Protein AF-A0A7S0D8T2-F1 (afdb_monomer_lite)

Structure (mmCIF, N/CA/C/O backbone):
data_AF-A0A7S0D8T2-F1
#
_entry.id   AF-A0A7S0D8T2-F1
#
loop_
_atom_site.group_PDB
_atom_site.id
_atom_site.type_symbol
_atom_site.label_atom_id
_atom_site.label_alt_id
_atom_site.label_comp_id
_atom_site.label_asym_id
_atom_site.label_entity_id
_atom_site.label_seq_id
_atom_site.pdbx_PDB_ins_code
_atom_site.Cartn_x
_atom_site.Cartn_y
_atom_site.Cartn_z
_atom_site.occupancy
_atom_site.B_iso_or_equiv
_atom_site.auth_seq_id
_atom_site.auth_comp_id
_atom_site.auth_asym_id
_atom_site.auth_atom_id
_atom_site.pdbx_PDB_model_num
ATOM 1 N N . PHE A 1 1 ? 4.575 9.024 -19.944 1.00 84.25 1 PHE A N 1
ATOM 2 C CA . PHE A 1 1 ? 3.799 9.226 -18.705 1.00 84.25 1 PHE A CA 1
ATOM 3 C C . PHE A 1 1 ? 4.650 8.783 -17.527 1.00 84.25 1 PHE A C 1
ATOM 5 O O . PHE A 1 1 ? 4.933 7.599 -17.430 1.00 84.25 1 PHE A O 1
ATOM 12 N N . ALA A 1 2 ? 5.129 9.713 -16.697 1.00 93.25 2 ALA A N 1
ATOM 13 C CA . ALA A 1 2 ? 5.921 9.354 -15.519 1.00 93.25 2 ALA A CA 1
ATOM 14 C C . ALA A 1 2 ? 5.035 8.632 -14.492 1.00 93.25 2 ALA A C 1
ATOM 16 O O . ALA A 1 2 ? 3.926 9.102 -14.229 1.00 93.25 2 ALA A O 1
ATOM 17 N N . LEU A 1 3 ? 5.522 7.526 -13.916 1.00 94.31 3 LEU A N 1
ATOM 18 C CA . LEU A 1 3 ? 4.761 6.704 -12.967 1.00 94.31 3 LEU A CA 1
ATOM 19 C C . LEU A 1 3 ? 4.169 7.545 -11.834 1.00 94.31 3 LEU A C 1
ATOM 21 O O . LEU A 1 3 ? 2.992 7.406 -11.529 1.00 94.31 3 LEU A O 1
ATOM 25 N N . GLU A 1 4 ? 4.960 8.448 -11.256 1.00 93.75 4 GLU A N 1
ATOM 26 C CA . GLU A 1 4 ? 4.513 9.307 -10.154 1.00 93.75 4 GLU A CA 1
ATOM 27 C C . GLU A 1 4 ? 3.278 10.129 -10.535 1.00 93.75 4 GLU A C 1
ATOM 29 O O . GLU A 1 4 ? 2.293 10.136 -9.808 1.00 93.75 4 GLU A O 1
ATOM 34 N N . LYS A 1 5 ? 3.262 10.723 -11.735 1.00 96.62 5 LYS A N 1
ATOM 35 C CA . LYS A 1 5 ? 2.109 11.498 -12.219 1.00 96.62 5 LYS A CA 1
ATOM 36 C C . LYS A 1 5 ? 0.886 10.632 -12.509 1.00 96.62 5 LYS A C 1
ATOM 38 O O . LYS A 1 5 ? -0.239 11.103 -12.356 1.00 96.62 5 LYS A O 1
ATOM 43 N N . VAL A 1 6 ? 1.092 9.380 -12.917 1.00 97.19 6 VAL A N 1
ATOM 44 C CA . VAL A 1 6 ? 0.000 8.414 -13.098 1.00 97.19 6 VAL A CA 1
ATOM 45 C C . VAL A 1 6 ? -0.595 8.023 -11.746 1.00 97.19 6 VAL A C 1
ATOM 47 O O . VAL A 1 6 ? -1.815 8.034 -11.608 1.00 97.19 6 VAL A O 1
ATOM 50 N N . LEU A 1 7 ? 0.243 7.729 -10.748 1.00 97.38 7 LEU A N 1
ATOM 51 C CA . LEU A 1 7 ? -0.201 7.389 -9.395 1.00 97.38 7 LEU A CA 1
ATOM 52 C C . LEU A 1 7 ? -0.918 8.567 -8.727 1.00 97.38 7 LEU A C 1
ATOM 54 O O . LEU A 1 7 ? -2.001 8.371 -8.190 1.00 97.38 7 LEU A O 1
ATOM 58 N N . ASP A 1 8 ? -0.393 9.789 -8.850 1.00 97.50 8 ASP A N 1
ATOM 59 C CA . ASP A 1 8 ? -1.046 11.001 -8.340 1.00 97.50 8 ASP A CA 1
ATOM 60 C C . ASP A 1 8 ? -2.464 11.163 -8.915 1.00 97.50 8 ASP A C 1
ATOM 62 O O . ASP A 1 8 ? -3.424 11.421 -8.187 1.00 97.50 8 ASP A O 1
ATOM 66 N N . GLY A 1 9 ? -2.613 11.002 -10.235 1.00 98.19 9 GLY A N 1
ATOM 67 C CA . GLY A 1 9 ? -3.911 11.084 -10.904 1.00 98.19 9 GLY A CA 1
ATOM 68 C C . GLY A 1 9 ? -4.857 9.952 -10.497 1.00 98.19 9 GLY A C 1
ATOM 69 O O . GLY A 1 9 ? -6.036 10.198 -10.239 1.00 98.19 9 GLY A O 1
ATOM 70 N N . LEU A 1 10 ? -4.337 8.726 -10.394 1.00 98.31 10 LEU A N 1
ATOM 71 C CA . LEU A 1 10 ? -5.090 7.554 -9.954 1.00 98.31 10 LEU A CA 1
ATOM 72 C C . LEU A 1 10 ? -5.607 7.727 -8.523 1.00 98.31 10 LEU A C 1
ATOM 74 O O . LEU A 1 10 ? -6.778 7.462 -8.267 1.00 98.31 10 LEU A O 1
ATOM 78 N N . PHE A 1 11 ? -4.771 8.198 -7.600 1.00 98.06 11 PHE A N 1
ATOM 79 C CA . PHE A 1 11 ? -5.160 8.386 -6.204 1.00 98.06 11 PHE A CA 1
ATOM 80 C C . PHE A 1 11 ? -6.200 9.493 -6.047 1.00 98.06 11 PHE A C 1
ATOM 82 O O . PHE A 1 11 ? -7.186 9.284 -5.349 1.00 98.06 11 PHE A O 1
ATOM 89 N N . ARG A 1 12 ? -6.079 10.606 -6.785 1.00 98.06 12 ARG A N 1
ATOM 90 C CA . ARG A 1 12 ? -7.132 11.640 -6.835 1.00 98.06 12 ARG A CA 1
ATOM 91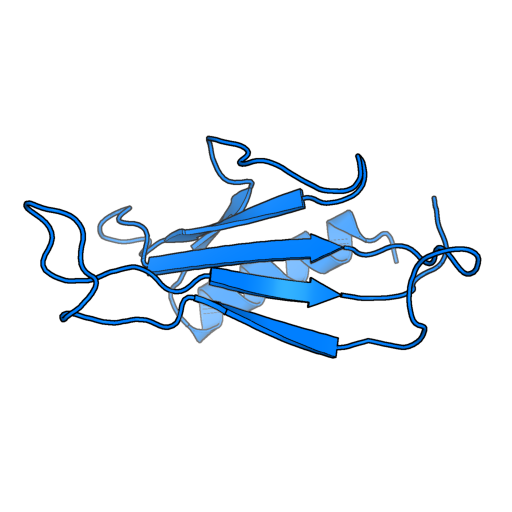 C C . ARG A 1 12 ? -8.456 11.106 -7.380 1.00 98.06 12 ARG A C 1
ATOM 93 O O . ARG A 1 12 ? -9.526 11.504 -6.923 1.00 98.06 12 ARG A O 1
ATOM 100 N N . LEU A 1 13 ? -8.404 10.218 -8.374 1.00 98.38 13 LEU A N 1
ATOM 101 C CA . LEU A 1 13 ? -9.604 9.582 -8.913 1.00 98.38 13 LEU A CA 1
ATOM 102 C C . LEU A 1 13 ? -10.245 8.641 -7.885 1.00 98.38 13 LEU A C 1
ATOM 104 O O . LEU A 1 13 ? -11.459 8.689 -7.705 1.00 98.38 13 LEU A O 1
ATOM 108 N N . ILE A 1 14 ? -9.439 7.823 -7.202 1.00 98.00 14 ILE A N 1
ATOM 109 C CA . ILE A 1 14 ? -9.883 6.930 -6.124 1.00 98.00 14 ILE A CA 1
ATOM 110 C C . ILE A 1 14 ? -10.531 7.732 -4.993 1.00 98.00 14 ILE A C 1
ATOM 112 O O . ILE A 1 14 ? -11.619 7.377 -4.549 1.00 98.00 14 ILE A O 1
ATOM 116 N N . GLU A 1 15 ? -9.917 8.841 -4.590 1.00 97.19 15 GLU A N 1
ATOM 117 C CA . GLU A 1 15 ? -10.449 9.733 -3.561 1.00 97.19 15 GLU A CA 1
ATOM 118 C C . GLU A 1 15 ? -11.816 10.295 -3.947 1.00 97.19 15 GLU A C 1
ATOM 120 O O . GLU A 1 15 ? -12.757 10.222 -3.159 1.00 97.19 15 GLU A O 1
ATOM 125 N N . ARG A 1 16 ? -11.975 10.764 -5.190 1.00 97.81 16 ARG A N 1
ATOM 126 C CA . ARG A 1 16 ? -13.256 11.295 -5.673 1.00 97.81 16 ARG A CA 1
ATOM 127 C C . ARG A 1 16 ? -14.354 10.233 -5.779 1.00 97.81 16 ARG A C 1
ATOM 129 O O . ARG A 1 16 ? -15.519 10.556 -5.581 1.00 97.81 16 ARG A O 1
ATOM 136 N N . LEU A 1 17 ? -14.009 9.011 -6.183 1.00 98.31 17 LEU A N 1
ATOM 137 C CA . LEU A 1 17 ? -14.994 7.961 -6.465 1.00 98.31 17 LEU A CA 1
ATOM 138 C C . LEU A 1 17 ? -15.387 7.154 -5.230 1.00 98.31 17 LEU A C 1
ATOM 140 O O . LEU A 1 17 ? -16.533 6.725 -5.130 1.00 98.31 17 LEU A O 1
ATOM 144 N N . PHE A 1 18 ? -14.438 6.914 -4.330 1.00 97.38 18 PHE A N 1
ATOM 145 C CA . PHE A 1 18 ? -14.600 5.977 -3.221 1.00 97.38 18 PHE A CA 1
ATOM 146 C C . PHE A 1 18 ? -14.461 6.639 -1.851 1.00 97.38 18 PHE A C 1
ATOM 148 O O . PHE A 1 18 ? -14.551 5.940 -0.847 1.00 97.38 18 PHE A O 1
ATOM 155 N N . GLU A 1 19 ? -14.238 7.958 -1.809 1.00 96.88 19 GLU A N 1
ATOM 156 C CA . GLU A 1 19 ? -14.068 8.728 -0.574 1.00 96.88 19 GLU A CA 1
ATOM 157 C C . GLU A 1 19 ? -12.976 8.135 0.338 1.00 96.88 19 GLU A C 1
ATOM 159 O O . GLU A 1 19 ? -13.126 8.086 1.557 1.00 96.88 19 GLU A O 1
ATOM 164 N N . VAL A 1 20 ? -11.869 7.665 -0.253 1.00 97.9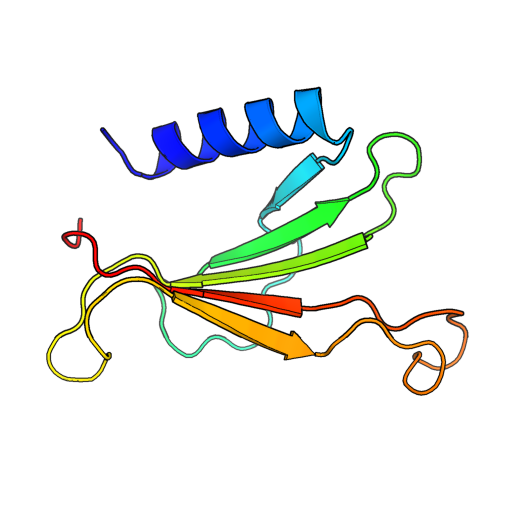4 20 VAL A N 1
ATOM 165 C CA . VAL A 1 20 ? -10.683 7.186 0.477 1.00 97.94 20 VAL A CA 1
ATOM 166 C C . VAL A 1 20 ? -9.424 7.900 0.016 1.00 97.94 20 VAL A C 1
ATOM 168 O O . VAL A 1 20 ? -9.225 8.126 -1.175 1.00 97.94 20 VAL A O 1
ATOM 171 N N . LYS A 1 21 ? -8.532 8.208 0.950 1.00 98.12 21 LYS A N 1
ATOM 172 C CA . LYS A 1 21 ? -7.254 8.849 0.653 1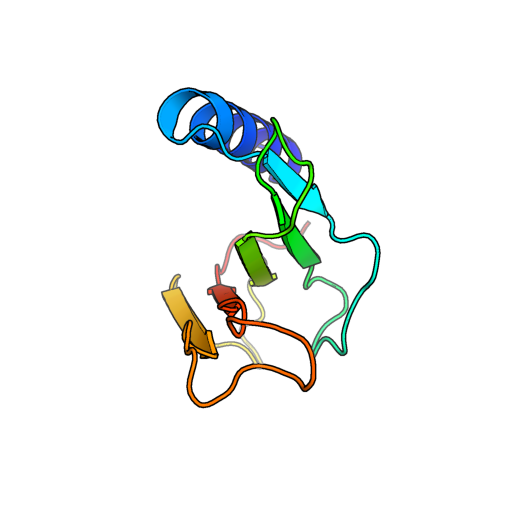.00 98.12 21 LYS A CA 1
ATOM 173 C C . LYS A 1 21 ? -6.159 7.791 0.561 1.00 98.12 21 LYS A C 1
ATOM 175 O O . LYS A 1 21 ? -6.080 6.911 1.416 1.00 98.12 21 LYS A O 1
ATOM 180 N N . VAL A 1 22 ? -5.328 7.864 -0.478 1.00 98.38 22 VAL A N 1
ATOM 181 C CA . VAL A 1 22 ? -4.191 6.952 -0.677 1.00 98.38 22 VAL A CA 1
ATOM 182 C C . VAL A 1 22 ? -2.894 7.740 -0.611 1.00 98.38 22 VAL A C 1
ATOM 184 O O . VAL A 1 22 ? -2.676 8.655 -1.400 1.00 98.38 22 VAL A O 1
ATOM 187 N N . GLU A 1 23 ? -2.020 7.365 0.316 1.00 97.06 23 GLU A N 1
ATOM 188 C CA . GLU A 1 23 ? -0.733 8.025 0.543 1.00 97.06 23 GLU A CA 1
ATOM 189 C C . GLU A 1 23 ? 0.347 6.988 0.834 1.00 97.06 23 GLU A C 1
ATOM 191 O O . GLU A 1 23 ? 0.046 5.857 1.222 1.00 97.06 23 GLU A O 1
ATOM 196 N N . LYS A 1 24 ? 1.622 7.355 0.655 1.00 96.19 24 LYS A N 1
ATOM 197 C CA . LYS A 1 24 ? 2.713 6.521 1.176 1.00 96.19 24 LYS A CA 1
ATOM 198 C C . LYS A 1 24 ? 2.520 6.374 2.686 1.00 96.19 24 LYS A C 1
ATOM 200 O O . LYS A 1 24 ? 2.236 7.358 3.367 1.00 96.19 24 LYS A O 1
ATOM 205 N N . ALA A 1 25 ? 2.626 5.149 3.187 1.00 94.50 25 ALA A N 1
ATOM 206 C CA . ALA A 1 25 ? 2.451 4.886 4.608 1.00 94.50 25 ALA A CA 1
ATOM 207 C C . ALA A 1 25 ? 3.542 5.594 5.430 1.00 94.50 25 ALA A C 1
ATOM 209 O O . ALA A 1 25 ? 4.679 5.736 4.979 1.00 94.50 25 ALA A O 1
ATOM 210 N N . SER A 1 26 ? 3.194 6.031 6.643 1.00 89.00 26 SER A N 1
ATOM 211 C CA . SER A 1 26 ? 4.130 6.704 7.560 1.00 89.00 26 SER A CA 1
ATOM 212 C C . SER A 1 26 ? 5.240 5.782 8.073 1.00 89.00 26 SER A C 1
ATOM 214 O O . SER A 1 26 ? 6.302 6.252 8.472 1.00 89.00 26 SER A O 1
ATOM 216 N N . PHE A 1 27 ? 5.007 4.472 8.032 1.00 91.12 27 PHE A N 1
ATOM 217 C CA . PHE A 1 27 ? 5.994 3.437 8.298 1.00 91.12 27 PHE A CA 1
ATOM 218 C C . PHE A 1 27 ? 6.184 2.575 7.051 1.00 91.12 27 PHE A C 1
ATOM 220 O O . PHE A 1 27 ? 5.265 2.395 6.251 1.00 91.12 27 PHE A O 1
ATOM 227 N N . THR A 1 28 ? 7.379 2.012 6.899 1.00 85.12 28 THR A N 1
ATOM 228 C CA . THR A 1 28 ? 7.663 1.030 5.851 1.00 85.12 28 THR A CA 1
ATOM 229 C C . THR A 1 28 ? 7.915 -0.320 6.522 1.00 85.12 28 THR A C 1
ATOM 231 O O . THR A 1 28 ? 8.869 -0.421 7.293 1.00 85.12 28 THR A O 1
ATOM 234 N N . PRO A 1 29 ? 7.057 -1.332 6.303 1.00 92.69 29 PRO A N 1
ATOM 235 C CA . PRO A 1 29 ? 7.325 -2.694 6.754 1.00 92.69 29 PRO A CA 1
ATOM 236 C C . PRO A 1 29 ? 8.502 -3.296 5.973 1.00 92.69 29 PRO A C 1
ATOM 238 O O . PRO A 1 29 ? 9.057 -2.664 5.074 1.00 92.69 29 PRO A O 1
ATOM 241 N N . GLU A 1 30 ? 8.880 -4.531 6.293 1.00 95.38 30 GLU A N 1
ATOM 242 C CA . GLU A 1 30 ? 9.894 -5.246 5.520 1.00 95.38 30 GLU A CA 1
ATOM 243 C C . GLU A 1 30 ? 9.470 -5.367 4.045 1.00 95.38 30 GLU A C 1
ATOM 245 O O . GLU A 1 30 ? 8.349 -5.771 3.725 1.00 95.38 30 GLU A O 1
ATOM 250 N N . VAL A 1 31 ? 10.374 -4.988 3.141 1.00 96.62 31 VAL A N 1
ATOM 251 C CA . VAL A 1 31 ? 10.180 -5.063 1.689 1.00 96.62 31 VAL A CA 1
ATOM 252 C C . VAL A 1 31 ? 11.265 -5.932 1.070 1.00 96.62 31 VAL A C 1
ATOM 254 O O . VAL A 1 31 ? 12.412 -5.921 1.504 1.00 96.62 31 VAL A O 1
ATOM 257 N N . TRP A 1 32 ? 10.917 -6.656 0.008 1.00 96.25 32 TRP A N 1
ATOM 258 C CA . TRP A 1 32 ? 11.841 -7.567 -0.679 1.00 96.25 32 TRP A CA 1
ATOM 259 C C . TRP A 1 32 ? 12.745 -6.875 -1.706 1.00 96.25 32 TRP A C 1
ATOM 261 O O . TRP A 1 32 ? 13.677 -7.490 -2.216 1.00 96.25 32 TRP A O 1
ATOM 271 N N . HIS A 1 33 ? 12.462 -5.620 -2.064 1.00 96.88 33 HIS A N 1
ATOM 272 C CA . HIS A 1 33 ? 13.258 -4.872 -3.033 1.00 96.88 33 HIS A CA 1
ATOM 273 C C . HIS A 1 33 ? 13.107 -3.358 -2.818 1.00 96.88 33 HIS A C 1
ATOM 275 O O . HIS A 1 33 ? 12.016 -2.872 -2.529 1.00 96.88 33 HIS A O 1
ATOM 281 N N . GLN A 1 34 ? 14.184 -2.596 -3.028 1.00 95.31 34 GLN A N 1
ATOM 282 C CA . GLN A 1 34 ? 14.242 -1.141 -2.793 1.00 95.31 34 GLN A CA 1
ATOM 283 C C . GLN A 1 34 ? 13.240 -0.312 -3.613 1.00 95.31 34 GLN A C 1
ATOM 285 O O . GLN A 1 34 ? 12.903 0.810 -3.251 1.00 95.31 34 GLN A O 1
ATOM 290 N N . SER A 1 35 ? 12.768 -0.853 -4.738 1.00 95.56 35 SER A N 1
ATOM 291 C CA . SER A 1 35 ? 11.775 -0.185 -5.586 1.00 95.56 35 SER A CA 1
ATOM 292 C C . SER A 1 35 ? 10.329 -0.438 -5.163 1.00 95.56 35 SER A C 1
ATOM 294 O O . SER A 1 35 ? 9.418 0.036 -5.841 1.00 95.56 35 SER A O 1
ATOM 296 N N . VAL A 1 36 ? 10.104 -1.261 -4.137 1.00 97.25 36 VAL A N 1
ATOM 297 C CA . VAL A 1 36 ? 8.767 -1.562 -3.627 1.00 97.25 36 VAL A CA 1
ATOM 298 C C . VAL A 1 36 ? 8.353 -0.435 -2.699 1.00 97.25 36 VAL A C 1
ATOM 300 O O . VAL A 1 36 ? 9.072 -0.091 -1.765 1.00 97.25 36 VAL A O 1
ATOM 303 N N . THR A 1 37 ? 7.181 0.134 -2.944 1.00 97.12 37 THR A N 1
ATOM 304 C CA . THR A 1 37 ? 6.605 1.171 -2.087 1.00 97.12 37 THR A CA 1
ATOM 305 C C . THR A 1 37 ? 5.387 0.638 -1.351 1.00 97.12 37 THR A C 1
ATOM 307 O O . THR A 1 37 ? 4.676 -0.237 -1.846 1.00 97.12 37 THR A O 1
ATOM 310 N N . PHE A 1 38 ? 5.150 1.158 -0.149 1.00 98.31 38 PHE A N 1
ATOM 311 C CA . PHE A 1 38 ? 4.023 0.771 0.690 1.00 98.31 38 PHE A CA 1
ATOM 312 C C . PHE A 1 38 ? 3.084 1.959 0.887 1.00 98.31 38 PHE A C 1
ATOM 314 O O . PHE A 1 38 ? 3.515 3.069 1.215 1.00 98.31 38 PHE A O 1
ATOM 321 N N . TYR A 1 39 ? 1.799 1.725 0.654 1.00 98.31 39 TYR A N 1
ATOM 322 C CA . TYR A 1 39 ? 0.757 2.737 0.713 1.00 98.31 39 TYR A CA 1
ATOM 323 C C . TYR A 1 39 ? -0.278 2.379 1.768 1.00 98.31 39 TYR A C 1
ATOM 325 O O . TYR A 1 39 ? -0.618 1.210 1.967 1.00 98.31 39 TYR A O 1
ATOM 333 N N . GLN A 1 40 ? -0.809 3.415 2.401 1.00 98.25 40 GLN A N 1
ATOM 334 C CA . GLN A 1 40 ? -1.951 3.343 3.294 1.00 98.25 40 GLN A CA 1
ATOM 335 C C . GLN A 1 40 ? -3.186 3.918 2.604 1.00 98.25 40 GLN A C 1
ATOM 337 O O . GLN A 1 40 ? -3.102 4.901 1.867 1.00 98.25 40 GLN A O 1
ATOM 342 N N . VAL A 1 41 ? -4.331 3.300 2.871 1.00 98.38 41 VAL A N 1
ATOM 343 C CA . VAL A 1 41 ? -5.647 3.794 2.473 1.00 98.38 41 VAL A CA 1
ATOM 344 C C . VAL A 1 41 ? -6.373 4.233 3.735 1.00 98.38 41 VAL A C 1
ATOM 346 O O . VAL A 1 41 ? -6.567 3.415 4.638 1.00 98.38 41 VAL A O 1
ATOM 349 N N . THR A 1 42 ? -6.772 5.497 3.815 1.00 98.38 42 THR A N 1
ATOM 350 C CA . THR A 1 42 ? -7.423 6.081 4.993 1.00 98.38 42 THR A CA 1
ATOM 351 C C . THR A 1 42 ? -8.797 6.643 4.652 1.00 98.38 42 THR A C 1
ATOM 353 O O . THR A 1 42 ? -9.102 6.986 3.509 1.00 98.38 42 THR A O 1
ATOM 356 N N . ASP A 1 43 ? -9.649 6.708 5.667 1.00 97.25 43 ASP A N 1
ATOM 357 C CA . ASP A 1 43 ? -10.914 7.432 5.610 1.00 97.25 43 ASP A CA 1
ATOM 358 C C . ASP A 1 43 ? -10.645 8.930 5.831 1.00 97.25 43 ASP A C 1
ATOM 360 O O . ASP A 1 43 ? -10.158 9.287 6.904 1.00 97.25 43 ASP A O 1
ATOM 364 N N . PRO A 1 44 ? -10.946 9.820 4.868 1.00 95.50 44 PRO A N 1
ATOM 365 C CA . PRO A 1 44 ? -10.618 11.240 4.967 1.00 95.50 44 PRO A CA 1
ATOM 366 C C . PRO A 1 44 ? -11.332 11.970 6.111 1.00 95.50 44 PRO A C 1
ATOM 368 O O . PRO A 1 44 ? -10.874 13.027 6.528 1.00 95.50 44 PRO A O 1
ATOM 371 N N . LYS A 1 45 ? -12.459 11.443 6.612 1.00 96.06 45 LYS A N 1
ATOM 372 C CA . LYS A 1 45 ? -13.251 12.083 7.676 1.00 96.06 45 LYS A CA 1
ATOM 373 C C . LYS A 1 45 ? -12.721 11.735 9.061 1.00 96.06 45 LYS A C 1
ATOM 375 O O . LYS A 1 45 ? -12.809 12.548 9.973 1.00 96.06 45 LYS A O 1
ATOM 380 N N . THR A 1 46 ? -12.225 10.510 9.229 1.00 96.12 46 THR A N 1
ATOM 381 C CA . THR A 1 46 ? -11.759 9.998 10.531 1.00 96.12 46 THR A CA 1
ATOM 382 C C . THR A 1 46 ? -10.245 9.871 10.630 1.00 96.12 46 THR A C 1
ATOM 384 O O . THR A 1 46 ? -9.738 9.582 11.709 1.00 96.12 46 THR A O 1
ATOM 387 N N . GLU A 1 47 ? -9.544 10.007 9.504 1.00 94.94 47 GLU A N 1
ATOM 388 C CA . GLU A 1 47 ? -8.113 9.742 9.314 1.00 94.94 47 GLU A CA 1
ATOM 389 C C . GLU A 1 47 ? -7.681 8.306 9.662 1.00 94.94 47 GLU A C 1
ATOM 391 O O . GLU A 1 47 ? -6.496 7.971 9.635 1.00 94.94 47 GLU A O 1
ATOM 396 N N . LYS A 1 48 ? -8.638 7.408 9.935 1.00 95.25 48 LYS A N 1
ATOM 397 C CA . LYS A 1 48 ? -8.348 6.029 10.326 1.00 95.25 48 LYS A CA 1
ATOM 398 C C . LYS A 1 48 ? -7.937 5.181 9.116 1.00 95.25 48 LYS A C 1
ATOM 400 O O . LYS A 1 48 ? -8.625 5.223 8.086 1.00 95.25 48 LYS A O 1
ATOM 405 N N . PRO A 1 49 ? -6.888 4.345 9.237 1.00 96.38 49 PRO A N 1
ATOM 406 C CA . PRO A 1 49 ? -6.533 3.374 8.211 1.00 96.38 49 PRO A CA 1
ATOM 407 C C . PRO A 1 49 ? -7.656 2.366 7.943 1.00 96.38 49 PRO A C 1
ATOM 409 O O . PRO A 1 49 ? -8.353 1.909 8.851 1.00 96.38 49 PRO A O 1
ATOM 412 N N . LYS A 1 50 ? -7.825 2.008 6.671 1.00 97.19 50 LYS A N 1
ATOM 413 C CA . LYS A 1 50 ? -8.817 1.036 6.187 1.00 97.19 50 LYS A CA 1
ATOM 414 C C . LYS A 1 50 ? -8.182 -0.145 5.466 1.00 97.19 50 LYS A C 1
ATOM 416 O O . LYS A 1 50 ? -8.771 -1.223 5.465 1.00 97.19 50 LYS A O 1
ATOM 421 N N . ALA A 1 51 ? -7.020 0.049 4.847 1.00 98.19 51 ALA A N 1
ATOM 422 C CA . ALA A 1 51 ? -6.271 -0.983 4.140 1.00 98.19 51 ALA A CA 1
ATOM 423 C C . ALA A 1 51 ? -4.834 -0.520 3.875 1.00 98.19 51 ALA A C 1
ATOM 425 O O . ALA A 1 51 ? -4.521 0.666 3.999 1.00 98.19 51 ALA A O 1
ATOM 426 N N . TYR A 1 52 ? -3.996 -1.451 3.426 1.00 98.44 52 TYR A N 1
ATOM 427 C CA . TYR A 1 52 ? -2.667 -1.148 2.907 1.00 98.44 52 TYR A CA 1
ATOM 428 C C . TYR A 1 52 ? -2.377 -1.925 1.626 1.00 98.44 52 TYR A C 1
ATOM 430 O O . TYR A 1 52 ? -3.005 -2.949 1.342 1.00 98.44 52 TYR A O 1
ATOM 438 N N . PHE A 1 53 ? -1.388 -1.480 0.859 1.00 98.50 53 PHE A N 1
ATOM 439 C CA . PHE A 1 53 ? -0.865 -2.282 -0.239 1.00 98.50 53 PHE A CA 1
ATOM 440 C C . PHE A 1 53 ? 0.599 -1.981 -0.550 1.00 98.50 53 PHE A C 1
ATOM 442 O O . PHE A 1 53 ? 1.085 -0.865 -0.376 1.00 98.50 53 PHE A O 1
ATOM 449 N N . TYR A 1 54 ? 1.284 -2.999 -1.060 1.00 98.56 54 TYR A N 1
ATOM 450 C CA . TYR A 1 54 ? 2.600 -2.882 -1.672 1.00 98.56 54 TYR A CA 1
ATOM 451 C C . TYR A 1 54 ? 2.450 -2.645 -3.172 1.00 98.56 54 TYR A C 1
ATOM 453 O O . TYR A 1 54 ? 1.624 -3.296 -3.813 1.00 98.56 54 TYR A O 1
ATOM 461 N N . LEU A 1 55 ? 3.289 -1.789 -3.742 1.00 98.25 55 LEU A N 1
ATOM 462 C CA . LEU A 1 55 ? 3.435 -1.606 -5.180 1.00 98.25 55 LEU A CA 1
ATOM 463 C C . LEU A 1 55 ? 4.847 -2.021 -5.601 1.00 98.25 55 LEU A C 1
ATOM 465 O O . LEU A 1 55 ? 5.823 -1.416 -5.171 1.00 98.25 55 LEU A O 1
ATOM 469 N N . ASP A 1 56 ? 4.951 -3.022 -6.475 1.00 98.12 56 ASP A N 1
ATOM 470 C CA . ASP A 1 56 ? 6.204 -3.453 -7.102 1.00 98.12 56 ASP A CA 1
ATOM 471 C C . ASP A 1 56 ? 6.141 -3.182 -8.618 1.00 98.12 56 ASP A C 1
ATOM 473 O O . ASP A 1 56 ? 5.640 -4.020 -9.382 1.00 98.12 56 ASP A O 1
ATOM 477 N N . PRO A 1 57 ? 6.596 -2.002 -9.081 1.00 97.62 57 PRO A N 1
ATOM 478 C CA . PRO A 1 57 ? 6.196 -1.500 -10.390 1.00 97.62 57 PRO A CA 1
ATOM 479 C C . PRO A 1 57 ? 7.104 -1.945 -11.549 1.00 97.62 57 PRO A C 1
ATOM 481 O O . PRO A 1 57 ? 6.631 -2.098 -12.675 1.00 97.62 57 PRO A O 1
ATOM 484 N N . PHE A 1 58 ? 8.402 -2.143 -11.307 1.00 97.69 58 PHE A N 1
ATOM 485 C CA . PHE A 1 58 ? 9.390 -2.285 -12.384 1.00 97.69 58 PHE A CA 1
ATOM 486 C C . PHE A 1 58 ? 9.668 -3.739 -12.762 1.00 97.69 58 PHE A C 1
ATOM 488 O O . PHE A 1 58 ? 9.614 -4.639 -11.919 1.00 97.69 58 PHE A O 1
ATOM 495 N N . ALA A 1 59 ? 9.979 -3.965 -14.037 1.00 97.06 59 ALA A N 1
ATOM 496 C CA . ALA A 1 59 ? 10.401 -5.263 -14.538 1.00 97.06 59 ALA A CA 1
ATOM 497 C C . ALA A 1 59 ? 11.755 -5.682 -13.946 1.00 97.06 59 ALA A C 1
ATOM 499 O O . ALA A 1 59 ? 12.692 -4.886 -13.903 1.00 97.06 59 ALA A O 1
ATOM 500 N N . ARG A 1 60 ? 11.866 -6.951 -13.531 1.00 97.19 60 ARG A N 1
ATOM 501 C CA . ARG A 1 60 ? 13.130 -7.585 -13.110 1.00 97.19 60 ARG A CA 1
ATOM 502 C C . ARG A 1 60 ? 13.205 -9.016 -13.659 1.00 97.19 60 ARG A C 1
ATOM 504 O O . ARG A 1 60 ? 12.979 -9.962 -12.910 1.00 97.19 60 ARG A O 1
ATOM 511 N N . PRO A 1 61 ? 13.480 -9.203 -14.965 1.00 94.38 61 PRO A N 1
ATOM 512 C CA . PRO A 1 61 ? 13.291 -10.492 -15.643 1.00 94.38 61 PRO A CA 1
ATOM 513 C C . PRO A 1 61 ? 14.078 -11.668 -15.050 1.00 94.38 61 PRO A C 1
ATOM 515 O O . PRO A 1 61 ? 13.659 -12.810 -15.204 1.00 94.38 61 PRO A O 1
ATOM 518 N N . ALA A 1 62 ? 15.198 -11.396 -14.373 1.00 96.25 62 ALA A N 1
ATOM 519 C CA . ALA A 1 62 ? 16.029 -12.424 -13.750 1.00 96.25 62 ALA A CA 1
ATOM 520 C C . ALA A 1 62 ? 15.373 -13.096 -12.526 1.00 96.25 62 ALA A C 1
ATOM 522 O O . ALA A 1 62 ? 15.692 -14.239 -12.222 1.00 96.25 62 ALA A O 1
ATOM 523 N N . GLU A 1 63 ? 14.472 -12.403 -11.823 1.00 96.50 63 GLU A N 1
ATOM 524 C CA . GLU A 1 63 ? 13.982 -12.830 -10.498 1.00 96.50 63 GLU A CA 1
ATOM 525 C C . GLU A 1 63 ? 12.487 -12.562 -10.254 1.00 96.50 63 GLU A C 1
ATOM 527 O O . GLU A 1 63 ? 11.916 -13.029 -9.270 1.00 96.50 63 GLU A O 1
ATOM 532 N N . LYS A 1 64 ? 11.822 -11.819 -11.145 1.00 97.25 64 LYS A N 1
ATOM 533 C CA . LYS A 1 64 ? 10.419 -11.426 -11.025 1.00 97.25 64 LYS A CA 1
ATOM 534 C C . LYS A 1 64 ? 9.618 -11.946 -12.209 1.00 97.25 64 LYS A C 1
ATOM 536 O O . LYS A 1 64 ? 9.941 -11.692 -13.368 1.00 97.25 64 LYS A O 1
ATOM 541 N N . ARG A 1 65 ? 8.513 -12.628 -11.899 1.00 96.12 65 ARG A N 1
ATOM 542 C CA . ARG A 1 65 ? 7.528 -13.091 -12.885 1.00 96.12 65 ARG A CA 1
ATOM 543 C C . ARG A 1 65 ? 7.037 -11.926 -13.765 1.00 96.12 65 ARG A C 1
ATOM 545 O O . ARG A 1 65 ? 6.777 -10.830 -13.276 1.00 96.12 65 ARG A O 1
ATOM 552 N N . GLY A 1 66 ? 6.869 -12.175 -15.063 1.00 95.88 66 GLY A N 1
ATOM 553 C CA . GLY A 1 66 ? 6.336 -11.187 -16.009 1.00 95.88 66 GLY A CA 1
ATOM 554 C C . GLY A 1 66 ? 4.828 -10.918 -15.865 1.00 95.88 66 GLY A C 1
ATOM 555 O O . GLY A 1 66 ? 4.098 -11.673 -15.221 1.00 95.88 66 GLY A O 1
ATOM 556 N N . GLY A 1 67 ? 4.352 -9.854 -16.520 1.00 96.50 67 GLY A N 1
ATOM 557 C CA . GLY A 1 67 ? 2.938 -9.451 -16.554 1.00 96.50 67 GLY A CA 1
ATOM 558 C C . GLY A 1 67 ? 2.553 -8.416 -15.490 1.00 96.50 67 GLY A C 1
ATOM 559 O O . GLY A 1 67 ? 3.403 -7.709 -14.957 1.00 96.50 67 GLY A O 1
ATOM 560 N N . ALA A 1 68 ? 1.261 -8.309 -15.189 1.00 97.94 68 ALA A N 1
ATOM 561 C CA . ALA A 1 68 ? 0.741 -7.473 -14.110 1.00 97.94 68 ALA A CA 1
ATOM 562 C C . ALA A 1 68 ? -0.328 -8.255 -13.345 1.00 97.94 68 ALA A C 1
ATOM 564 O O . ALA A 1 68 ? -1.164 -8.915 -13.963 1.00 97.94 68 ALA A O 1
ATOM 565 N N . TRP A 1 69 ? -0.277 -8.231 -12.016 1.00 98.25 69 TRP A N 1
ATOM 566 C CA . TRP A 1 69 ? -1.210 -8.982 -11.180 1.00 98.25 69 TRP A CA 1
ATOM 567 C C . TRP A 1 69 ? -1.381 -8.356 -9.796 1.00 98.25 69 TRP A C 1
ATOM 569 O O . TRP A 1 69 ? -0.581 -7.536 -9.343 1.00 98.25 69 TRP A O 1
ATOM 579 N N . MET A 1 70 ? -2.445 -8.783 -9.123 1.00 98.38 70 MET A N 1
ATOM 580 C CA . MET A 1 70 ? -2.742 -8.467 -7.732 1.00 98.38 70 MET A CA 1
ATOM 581 C C . MET A 1 70 ? -2.742 -9.769 -6.930 1.00 98.38 70 MET A C 1
ATOM 583 O O . MET A 1 70 ? -3.159 -10.806 -7.448 1.00 98.38 70 MET A O 1
ATOM 587 N N . ASN A 1 71 ? -2.257 -9.729 -5.690 1.00 98.12 71 ASN A N 1
ATOM 588 C CA . ASN A 1 71 ? -2.423 -10.837 -4.750 1.00 98.12 71 ASN A CA 1
ATOM 589 C C . ASN A 1 71 ? -2.777 -10.328 -3.348 1.00 98.12 71 ASN A C 1
ATOM 591 O O . ASN A 1 71 ? -2.369 -9.236 -2.952 1.00 98.12 71 ASN A O 1
ATOM 595 N N . THR A 1 72 ? -3.513 -11.121 -2.578 1.00 98.19 72 THR A N 1
ATOM 596 C CA . THR A 1 72 ? -3.803 -10.822 -1.173 1.00 98.19 72 THR A CA 1
ATOM 597 C C . THR A 1 72 ? -2.610 -11.203 -0.299 1.00 98.19 72 THR A C 1
ATOM 599 O O . THR A 1 72 ? -2.083 -12.304 -0.423 1.00 98.19 72 THR A O 1
ATOM 602 N N . VAL A 1 73 ? -2.208 -10.307 0.606 1.00 97.88 73 VAL A N 1
ATOM 603 C CA . VAL A 1 73 ? -1.233 -10.603 1.669 1.00 97.88 73 VAL A CA 1
ATOM 604 C C . VAL A 1 73 ? -1.979 -11.125 2.888 1.00 97.88 73 VAL A C 1
ATOM 606 O O . VAL A 1 73 ? -1.780 -12.254 3.321 1.00 97.88 73 VAL A O 1
ATOM 609 N N . VAL A 1 74 ? -2.910 -10.318 3.401 1.00 98.12 74 VAL A N 1
ATOM 610 C CA . VAL A 1 74 ? -3.841 -10.713 4.458 1.00 98.12 74 VAL A CA 1
ATOM 611 C C . VAL A 1 74 ? -5.231 -10.168 4.162 1.00 98.12 74 VAL A C 1
ATOM 613 O O . VAL A 1 74 ? -5.395 -9.023 3.742 1.00 98.12 74 VAL A O 1
ATOM 616 N N . GLY A 1 75 ? -6.247 -10.999 4.387 1.00 98.06 75 GLY A N 1
ATOM 617 C CA . GLY A 1 75 ? -7.646 -10.594 4.279 1.00 98.06 75 GLY A CA 1
ATOM 618 C C . GLY A 1 75 ? -8.134 -9.835 5.514 1.00 98.06 75 GLY A C 1
ATOM 619 O O . GLY A 1 75 ? -7.623 -10.037 6.625 1.00 98.06 75 GLY A O 1
ATOM 620 N N . ARG A 1 76 ? -9.165 -9.008 5.312 1.00 97.94 76 ARG A N 1
ATOM 621 C CA . ARG A 1 76 ? -9.912 -8.342 6.384 1.00 97.94 76 ARG A CA 1
ATOM 622 C C . ARG A 1 76 ? -10.610 -9.400 7.242 1.00 97.94 76 ARG A C 1
ATOM 624 O O . ARG A 1 76 ? -11.294 -10.259 6.694 1.00 97.94 76 ARG A O 1
ATOM 631 N N . SER A 1 77 ? -10.410 -9.373 8.557 1.00 98.31 77 SER A N 1
ATOM 632 C CA . SER A 1 77 ? -10.939 -10.409 9.455 1.00 98.31 77 SER A CA 1
ATOM 633 C C . SER A 1 77 ? -11.087 -9.898 10.883 1.00 98.31 77 SER A C 1
ATOM 635 O O . SER A 1 77 ? -10.133 -9.353 11.433 1.00 98.31 77 SER A O 1
ATOM 637 N N . SER A 1 78 ? -12.255 -10.116 11.490 1.00 97.75 78 SER A N 1
ATOM 638 C CA . SER A 1 78 ? -12.480 -9.883 12.922 1.00 97.75 78 SER A CA 1
ATOM 639 C C . SER A 1 78 ? -11.850 -10.978 13.786 1.00 97.75 78 SER A C 1
ATOM 641 O O . S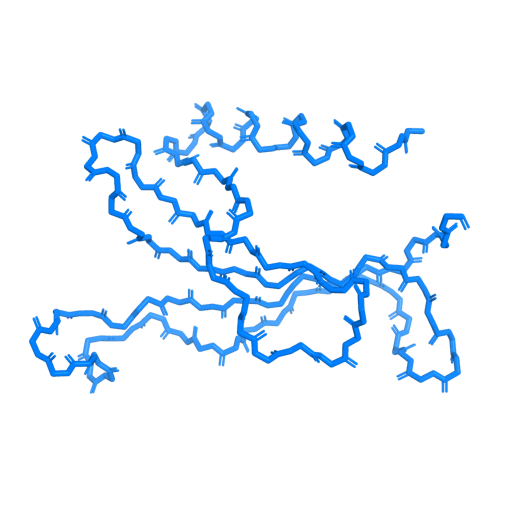ER A 1 78 ? -11.347 -10.697 14.863 1.00 97.75 78 SER A O 1
ATOM 643 N N . LEU A 1 79 ? -11.795 -12.222 13.294 1.00 97.81 79 LEU A N 1
ATOM 644 C CA . LEU A 1 79 ? -11.193 -13.353 14.018 1.00 97.81 79 LEU A CA 1
ATOM 645 C C . LEU A 1 79 ? -9.674 -13.233 14.178 1.00 97.81 79 LEU A C 1
ATOM 647 O O . LEU A 1 79 ? -9.097 -13.856 15.059 1.00 97.81 79 LEU A O 1
ATOM 651 N N . LEU A 1 80 ? -9.025 -12.482 13.288 1.00 98.06 80 LEU A N 1
ATOM 652 C CA . LEU A 1 80 ? -7.576 -12.266 13.297 1.00 98.06 80 LEU A CA 1
ATOM 653 C C . LEU A 1 80 ? -7.227 -10.826 13.684 1.00 98.06 80 LEU A C 1
ATOM 655 O O . LEU A 1 80 ? -6.137 -10.359 13.347 1.00 98.06 80 LEU A O 1
ATOM 659 N N . ALA A 1 81 ? -8.168 -10.112 14.307 1.00 97.62 81 ALA A N 1
ATOM 660 C CA . ALA A 1 81 ? -7.943 -8.760 14.780 1.00 97.62 81 ALA A CA 1
ATOM 661 C C . ALA A 1 81 ? -6.850 -8.740 15.868 1.00 97.62 81 ALA A C 1
ATOM 663 O O . ALA A 1 81 ? -6.789 -9.663 16.685 1.00 97.62 81 ALA A O 1
ATOM 664 N N . PRO A 1 82 ? -5.968 -7.725 15.869 1.00 95.06 82 PRO A N 1
ATOM 665 C CA . PRO A 1 82 ? -5.053 -7.491 16.981 1.00 95.06 82 PRO A CA 1
ATOM 666 C C . PRO A 1 82 ? -5.803 -7.300 18.304 1.00 95.06 82 PRO A C 1
ATOM 668 O O . PRO A 1 82 ? -6.960 -6.884 18.319 1.00 95.06 82 PRO A O 1
ATOM 671 N N . GLU A 1 83 ? -5.130 -7.566 19.421 1.00 95.88 83 GLU A N 1
ATOM 672 C CA . GLU A 1 83 ? -5.700 -7.302 20.741 1.00 95.88 83 GLU A CA 1
ATOM 673 C C . GLU A 1 83 ? -6.072 -5.817 20.879 1.00 95.88 83 GLU A C 1
ATOM 675 O O . GLU A 1 83 ? -5.265 -4.935 20.589 1.00 95.88 83 GLU A O 1
ATOM 680 N N . GLY A 1 84 ? -7.312 -5.551 21.297 1.00 95.25 84 GLY A N 1
ATOM 681 C CA . GLY A 1 84 ? -7.850 -4.194 21.422 1.00 95.25 84 GLY A CA 1
ATOM 682 C C . GLY A 1 84 ? -8.432 -3.595 20.136 1.00 95.25 84 GLY A C 1
ATOM 683 O O . GLY A 1 84 ? -8.922 -2.470 20.185 1.00 95.25 84 GLY A O 1
ATOM 684 N N . GLU A 1 85 ? -8.432 -4.324 19.017 1.00 96.19 85 GLU A N 1
ATOM 685 C CA . GLU A 1 85 ? -9.007 -3.881 17.743 1.00 96.19 85 GLU A CA 1
ATOM 686 C C . GLU A 1 85 ? -10.182 -4.770 17.311 1.00 96.19 85 GLU A C 1
ATOM 688 O O . GLU A 1 85 ? -10.168 -5.986 17.490 1.00 96.19 85 GLU A O 1
ATOM 693 N N . ASP A 1 86 ? -11.186 -4.183 16.656 1.00 95.94 86 ASP A N 1
ATOM 694 C CA . ASP A 1 86 ? -12.363 -4.927 16.170 1.00 95.94 86 ASP A CA 1
ATOM 695 C C . ASP A 1 86 ? -12.085 -5.714 14.875 1.00 95.94 86 ASP A C 1
ATOM 697 O O . ASP A 1 86 ? -12.868 -6.571 14.446 1.00 95.94 86 ASP A O 1
ATOM 701 N N . MET A 1 87 ? -11.010 -5.359 14.164 1.00 97.06 87 MET A N 1
ATOM 702 C CA . MET A 1 87 ? -10.786 -5.807 12.796 1.00 97.06 87 MET A CA 1
ATOM 703 C C . MET A 1 87 ? -9.313 -5.756 12.398 1.00 97.06 87 MET A C 1
ATOM 705 O O . MET A 1 87 ? -8.673 -4.709 12.465 1.00 97.06 87 MET A O 1
ATOM 709 N N . ARG A 1 88 ? -8.803 -6.844 11.813 1.00 98.12 88 ARG A N 1
ATOM 710 C CA . ARG A 1 88 ? -7.549 -6.798 11.056 1.00 98.12 88 ARG A CA 1
ATOM 711 C C . ARG A 1 88 ? -7.763 -6.106 9.719 1.00 98.12 88 ARG A C 1
ATOM 713 O O . ARG A 1 88 ? -8.616 -6.521 8.928 1.00 98.12 88 ARG A O 1
ATOM 720 N N . LEU A 1 89 ? -6.947 -5.099 9.434 1.00 97.88 89 LEU A N 1
ATOM 721 C CA . LEU A 1 89 ? -6.974 -4.400 8.153 1.00 97.88 89 LEU A CA 1
ATOM 722 C C . LEU A 1 89 ? -6.377 -5.271 7.029 1.00 97.88 89 LEU A C 1
ATOM 724 O O . LEU A 1 89 ? -5.383 -5.966 7.251 1.00 97.88 89 LEU A O 1
ATOM 728 N N . PRO A 1 90 ? -6.978 -5.273 5.825 1.00 98.50 90 PRO A N 1
ATOM 729 C CA . PRO A 1 90 ? -6.473 -6.039 4.695 1.00 98.50 90 PRO A CA 1
ATOM 730 C C . PRO A 1 90 ? -5.202 -5.418 4.106 1.00 98.50 90 PRO A C 1
ATOM 732 O O . PRO A 1 90 ? -5.036 -4.195 4.094 1.00 98.50 90 PRO A O 1
ATOM 735 N N . VAL A 1 91 ? -4.346 -6.275 3.548 1.00 98.38 91 VAL A N 1
ATOM 736 C CA . VAL A 1 91 ? -3.128 -5.875 2.835 1.00 98.38 91 VAL A CA 1
ATOM 737 C C . VAL A 1 91 ? -3.034 -6.616 1.503 1.00 98.38 91 VAL A C 1
ATOM 739 O O . VAL A 1 91 ? -3.301 -7.819 1.438 1.00 98.38 91 VAL A O 1
ATOM 742 N N . ALA A 1 92 ? -2.646 -5.912 0.440 1.00 98.62 92 ALA A N 1
ATOM 743 C CA . ALA A 1 92 ? -2.504 -6.471 -0.904 1.00 98.62 92 ALA A CA 1
ATOM 744 C C . ALA A 1 92 ? -1.132 -6.194 -1.538 1.00 98.62 92 ALA A C 1
ATOM 746 O O . ALA A 1 92 ? -0.413 -5.274 -1.154 1.00 98.62 92 ALA A O 1
ATOM 747 N N . HIS A 1 93 ? -0.793 -6.978 -2.554 1.00 98.44 93 HIS A N 1
ATOM 748 C CA . HIS A 1 93 ? 0.287 -6.713 -3.492 1.00 98.44 93 HIS A CA 1
ATOM 749 C C . HIS A 1 93 ? -0.293 -6.237 -4.820 1.00 98.44 93 HIS A C 1
ATOM 751 O O . HIS A 1 93 ? -1.195 -6.871 -5.365 1.00 98.44 93 HIS A O 1
ATOM 757 N N . MET A 1 94 ? 0.274 -5.167 -5.367 1.00 98.44 94 MET A N 1
ATOM 758 C CA . MET A 1 94 ? 0.092 -4.727 -6.744 1.00 98.44 94 MET A CA 1
ATOM 759 C C . MET A 1 94 ? 1.430 -4.860 -7.461 1.00 98.44 94 MET A C 1
ATOM 761 O O . MET A 1 94 ? 2.397 -4.183 -7.114 1.00 98.44 94 MET A O 1
ATOM 765 N N . VAL A 1 95 ? 1.502 -5.743 -8.452 1.00 98.38 95 VAL A N 1
ATOM 766 C CA . VAL A 1 95 ? 2.745 -6.029 -9.166 1.00 98.38 95 VAL A CA 1
ATOM 767 C C . VAL A 1 95 ? 2.579 -5.697 -10.640 1.00 98.38 95 VAL A C 1
ATOM 769 O O . VAL A 1 95 ? 1.647 -6.166 -11.290 1.00 98.38 95 VAL A O 1
ATOM 772 N N . LEU A 1 96 ? 3.502 -4.896 -11.165 1.00 97.81 96 LEU A N 1
ATOM 773 C CA . LEU A 1 96 ? 3.598 -4.525 -12.576 1.00 97.81 96 LEU A CA 1
ATOM 774 C C . LEU A 1 96 ? 4.978 -4.923 -13.116 1.00 97.81 96 LEU A C 1
ATOM 776 O O . LEU A 1 96 ? 5.871 -5.281 -12.355 1.00 97.81 96 LEU A O 1
ATOM 780 N N . ASN A 1 97 ? 5.177 -4.831 -14.427 1.00 97.12 97 ASN A N 1
ATOM 781 C CA . ASN A 1 97 ? 6.482 -5.014 -15.068 1.00 97.12 97 ASN A CA 1
ATOM 782 C C . ASN A 1 97 ? 6.743 -3.882 -16.074 1.00 97.12 97 ASN A C 1
ATOM 784 O O . ASN A 1 97 ? 7.026 -4.129 -17.244 1.00 97.12 97 ASN A O 1
ATOM 788 N N . GLN A 1 98 ? 6.594 -2.629 -15.638 1.00 94.56 98 GLN A N 1
ATOM 789 C CA . GLN A 1 98 ? 6.915 -1.481 -16.491 1.00 94.56 98 GLN A CA 1
ATOM 790 C C . GLN A 1 98 ? 8.435 -1.316 -16.641 1.00 94.56 98 GLN A C 1
ATOM 792 O O . GLN A 1 98 ? 9.201 -1.826 -15.815 1.00 94.56 98 GLN A O 1
ATOM 797 N N . ALA A 1 99 ? 8.869 -0.584 -17.669 1.00 92.31 9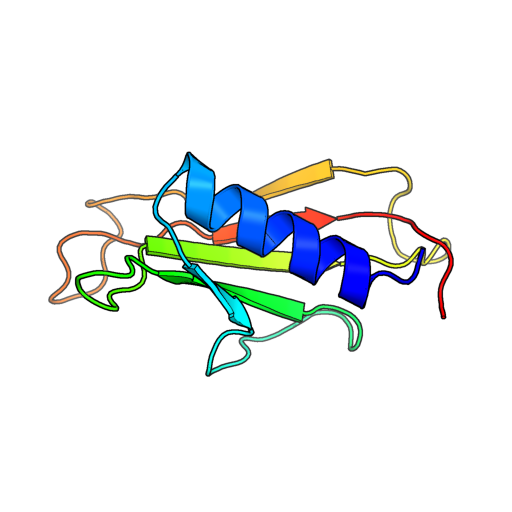9 ALA A N 1
ATOM 798 C CA . ALA A 1 99 ? 10.282 -0.266 -17.860 1.00 92.31 99 ALA A CA 1
ATOM 799 C C . ALA A 1 99 ? 10.866 0.401 -16.594 1.00 92.31 99 ALA A C 1
ATOM 801 O O . ALA A 1 99 ? 10.218 1.301 -16.045 1.00 92.31 99 ALA A O 1
ATOM 802 N N . PRO A 1 100 ? 12.038 -0.045 -16.105 1.00 87.81 100 PRO A N 1
ATOM 803 C CA . PRO A 1 100 ? 12.755 0.647 -15.038 1.00 87.81 100 PRO A CA 1
ATOM 804 C C . PRO A 1 100 ? 13.037 2.120 -15.399 1.00 87.81 100 PRO A C 1
ATOM 806 O O . PRO A 1 100 ? 13.024 2.446 -16.589 1.00 87.81 100 PRO A O 1
ATOM 809 N N . PRO A 1 101 ? 13.258 2.994 -14.398 1.0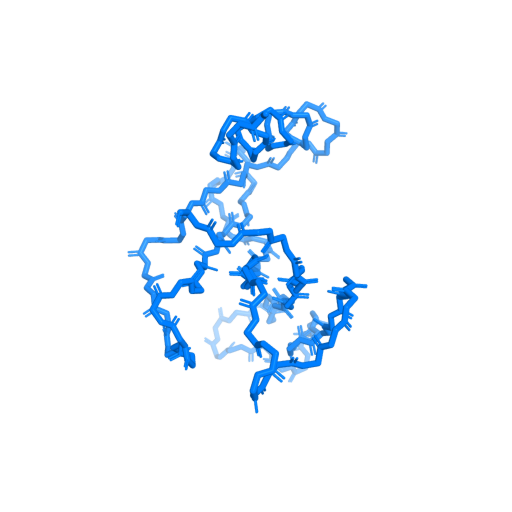0 84.38 101 PRO A N 1
ATOM 810 C CA . PRO A 1 101 ? 13.664 4.383 -14.619 1.00 84.38 101 PRO A CA 1
ATOM 811 C C . PRO A 1 101 ? 14.949 4.517 -15.439 1.00 84.38 101 PRO A C 1
ATOM 813 O O . PRO A 1 101 ? 15.819 3.622 -15.318 1.00 84.38 101 PRO A O 1
#

Radius of gyration: 14.84 Å; chains: 1; bounding box: 31×25×40 Å

InterPro domains:
  IPR001567 Peptidase M3A/M3B catalytic domain [PF01432] (1-101)
  IPR045090 Peptidase M3A/M3B [PTHR11804] (1-101)

Sequence (101 aa):
FALEKVLDGLFRLIERLFEVKVEKASFTPEVWHQSVTFYQVTDPKTEKPKAYFYLDPFARPAEKRGGAWMNTVVGRSSLLAPEGEDMRLPVAHMVLNQAPP

pLDDT: mean 96.46, std 2.83, range [84.25, 98.62]

Secondary structure (DSSP, 8-state):
--HHHHHHHHHHHHHHHHS-EEEE-SS----SSTT-EEEEEE-TTT--EEEEEEEEEE--TTTS-SS-EEEEEE--BSTTPPTT-S-BPPEEEEEEEEPP-

Foldseek 3Di:
DDPVVVVVVVQVVCCVPVVKGKDFDPDDDDDPDPQKTKIFIARPVVRDTQAIEIEAAAADPVPDDADWDKDWPDDKDQVPDDPPDRIDHTYMYTYHHDHDD

Organism: NCBI:txid1561963